Protein AF-A0A7K1GH84-F1 (afdb_monomer)

Secondary structure (DSSP, 8-state):
---EEEEEEETTEEEEEEEEEE-HHHHHHHHHHHHHHHTSTT--EEEEEEEEEEEE-HHHHHHHH-

Radius of gyration: 11.43 Å; Cα contacts (8 Å, |Δi|>4): 105; chains: 1; bounding box: 29×16×29 Å

Organism: NCBI:txid2608631

Structure (mmCIF, N/CA/C/O backbone):
data_AF-A0A7K1GH84-F1
#
_entry.id   AF-A0A7K1GH84-F1
#
loop_
_atom_site.group_PDB
_atom_site.id
_atom_site.type_symbol
_atom_site.label_atom_id
_atom_site.label_alt_id
_atom_site.label_comp_id
_atom_site.label_asym_id
_atom_site.label_entity_id
_atom_site.label_seq_id
_atom_site.pdbx_PDB_ins_code
_atom_site.Cartn_x
_atom_site.Cartn_y
_atom_site.Cartn_z
_atom_site.occupancy
_atom_site.B_iso_or_equiv
_atom_site.auth_seq_id
_atom_site.auth_comp_id
_atom_site.auth_asym_id
_atom_site.auth_atom_id
_atom_site.pdbx_PDB_model_num
ATOM 1 N N . MET A 1 1 ? 9.278 7.267 -12.741 1.00 57.41 1 MET A N 1
ATOM 2 C CA . MET A 1 1 ? 7.965 6.707 -13.120 1.00 57.41 1 MET A CA 1
ATOM 3 C C . MET A 1 1 ? 7.039 6.902 -11.930 1.00 57.41 1 MET A C 1
ATOM 5 O O . MET A 1 1 ? 7.559 6.996 -10.826 1.00 57.41 1 MET A O 1
ATOM 9 N N . SER A 1 2 ? 5.736 7.117 -12.119 1.00 83.69 2 SER A N 1
ATOM 10 C CA . SER A 1 2 ? 4.838 7.476 -11.008 1.00 83.69 2 SER A CA 1
ATOM 11 C C . SER A 1 2 ? 3.876 6.342 -10.671 1.00 83.69 2 SER A C 1
ATOM 13 O O . SER A 1 2 ? 3.221 5.788 -11.555 1.00 83.69 2 SER A O 1
ATOM 15 N N . LEU A 1 3 ? 3.774 6.024 -9.380 1.00 91.75 3 LEU A N 1
ATOM 16 C CA . LEU A 1 3 ? 2.741 5.152 -8.837 1.00 91.75 3 LEU A CA 1
ATOM 17 C C . LEU A 1 3 ? 1.500 5.994 -8.527 1.00 91.75 3 LEU A C 1
ATOM 19 O O . LEU A 1 3 ? 1.571 7.009 -7.836 1.00 91.75 3 LEU A O 1
ATOM 23 N N . ARG A 1 4 ? 0.344 5.575 -9.036 1.00 94.25 4 ARG A N 1
ATOM 24 C CA . ARG A 1 4 ? -0.957 6.107 -8.628 1.00 94.25 4 ARG A CA 1
ATOM 25 C C . ARG A 1 4 ? -1.597 5.143 -7.645 1.00 94.25 4 ARG A C 1
ATOM 27 O O . ARG A 1 4 ? -1.705 3.950 -7.917 1.00 94.25 4 ARG A O 1
ATOM 34 N N . ILE A 1 5 ? -2.031 5.692 -6.515 1.00 94.12 5 ILE A N 1
ATOM 35 C CA . ILE A 1 5 ? -2.623 4.938 -5.415 1.00 94.12 5 ILE A CA 1
ATOM 36 C C . ILE A 1 5 ? -4.021 5.494 -5.162 1.00 94.12 5 ILE A C 1
ATOM 38 O O . ILE A 1 5 ? -4.167 6.660 -4.796 1.00 94.12 5 ILE A O 1
ATOM 42 N N . ALA A 1 6 ? -5.041 4.663 -5.360 1.00 94.88 6 ALA A N 1
ATOM 43 C CA . ALA A 1 6 ? -6.412 4.974 -4.976 1.00 94.88 6 ALA A CA 1
ATOM 44 C C . ALA A 1 6 ? -6.811 4.109 -3.780 1.00 94.88 6 ALA A C 1
ATOM 46 O O . ALA A 1 6 ? -6.579 2.900 -3.780 1.00 94.88 6 ALA A O 1
ATOM 47 N N . MET A 1 7 ? -7.399 4.735 -2.763 1.00 93.56 7 MET A N 1
ATOM 48 C CA . MET A 1 7 ? -7.762 4.089 -1.505 1.00 93.56 7 MET A CA 1
ATOM 49 C C . MET A 1 7 ? -9.222 4.391 -1.188 1.00 93.56 7 MET A C 1
ATOM 51 O O . MET A 1 7 ? -9.651 5.543 -1.253 1.00 93.56 7 MET A O 1
ATOM 55 N N . GLU A 1 8 ? -9.985 3.359 -0.852 1.00 94.31 8 GLU A N 1
ATOM 56 C CA . GLU A 1 8 ? -11.357 3.490 -0.368 1.00 94.31 8 GLU A CA 1
ATOM 57 C C . GLU A 1 8 ? -11.585 2.537 0.807 1.00 94.31 8 GLU A C 1
ATOM 59 O O . GLU A 1 8 ? -11.161 1.382 0.776 1.00 94.31 8 GLU A O 1
ATOM 64 N N . THR A 1 9 ? -12.286 3.006 1.836 1.00 93.00 9 THR A N 1
ATOM 65 C CA . THR A 1 9 ? -12.699 2.156 2.957 1.00 93.00 9 THR A CA 1
ATOM 66 C C . THR A 1 9 ? -14.148 1.736 2.759 1.00 93.00 9 THR A C 1
ATOM 68 O O . THR A 1 9 ? -15.041 2.570 2.591 1.00 93.00 9 THR A O 1
ATOM 71 N N . ARG A 1 10 ? -14.395 0.427 2.785 1.00 92.69 10 ARG A N 1
ATOM 72 C CA . ARG A 1 10 ? -15.723 -0.183 2.712 1.00 92.69 10 ARG A CA 1
ATOM 73 C C . ARG A 1 10 ? -15.915 -1.027 3.966 1.00 92.69 10 ARG A C 1
ATOM 75 O O . ARG A 1 10 ? -15.354 -2.109 4.068 1.00 92.69 10 ARG A O 1
ATOM 82 N N . GLN A 1 11 ? -16.709 -0.524 4.914 1.00 91.69 11 GLN A N 1
ATOM 83 C CA . GLN A 1 11 ? -16.900 -1.152 6.229 1.00 91.69 11 GLN A CA 1
ATOM 84 C C . GLN A 1 11 ? -15.558 -1.331 6.962 1.00 91.69 11 GLN A C 1
ATOM 86 O O . GLN A 1 11 ? -14.926 -0.333 7.293 1.00 91.69 11 GLN A O 1
ATOM 91 N N . ASP A 1 12 ? -15.130 -2.569 7.201 1.00 93.81 12 ASP A N 1
ATOM 92 C CA . ASP A 1 12 ? -13.866 -2.935 7.841 1.00 93.81 12 ASP A CA 1
ATOM 93 C C . ASP A 1 12 ? -12.770 -3.340 6.837 1.00 93.81 12 ASP A C 1
ATOM 95 O O 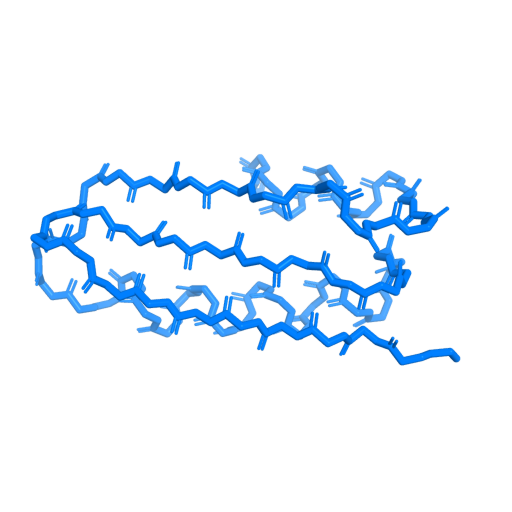. ASP A 1 12 ? -11.719 -3.859 7.227 1.00 93.81 12 ASP A O 1
ATOM 99 N N . VAL A 1 13 ? -12.995 -3.083 5.544 1.00 95.12 13 VAL A N 1
ATOM 100 C CA . VAL A 1 13 ? -12.079 -3.411 4.450 1.00 95.12 13 VAL A CA 1
ATOM 101 C C . VAL A 1 13 ? -11.476 -2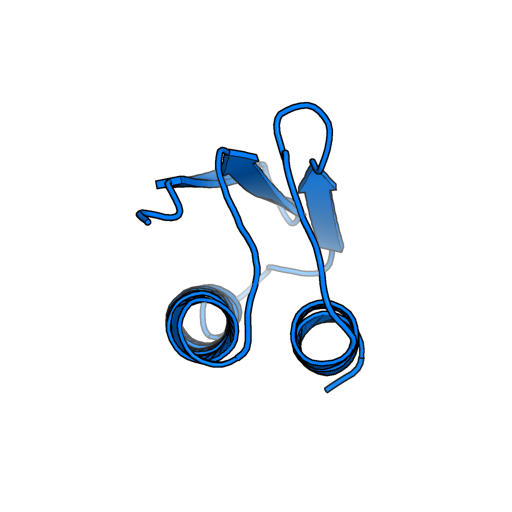.143 3.847 1.00 95.12 13 VAL A C 1
ATOM 103 O O . VAL A 1 13 ? -12.194 -1.280 3.338 1.00 95.12 13 VAL A O 1
ATOM 106 N N . LEU A 1 14 ? -10.147 -2.056 3.837 1.00 94.88 14 LEU A N 1
ATOM 107 C CA . LEU A 1 14 ? -9.397 -1.072 3.062 1.00 94.88 14 LEU A CA 1
ATOM 108 C C . LEU A 1 14 ? -9.107 -1.632 1.667 1.00 94.88 14 LEU A C 1
ATOM 110 O O . LEU A 1 14 ? -8.384 -2.61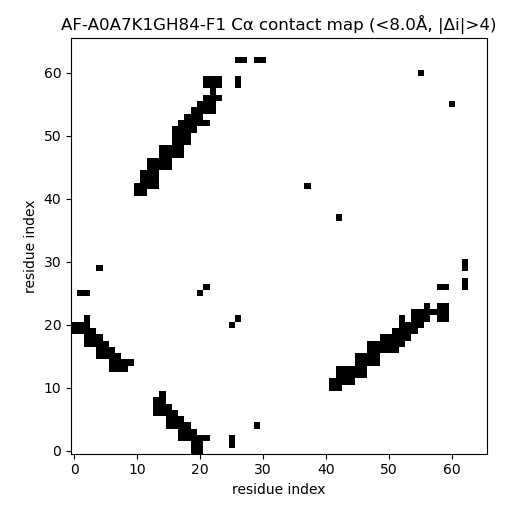6 1.523 1.00 94.88 14 LEU A O 1
ATOM 114 N N . VAL A 1 15 ? -9.650 -1.003 0.630 1.00 95.69 15 VAL A N 1
ATOM 115 C CA . VAL A 1 15 ? -9.380 -1.363 -0.764 1.00 95.69 15 VAL A CA 1
ATOM 116 C C . VAL A 1 15 ? -8.341 -0.402 -1.330 1.00 95.69 15 VAL A C 1
ATOM 118 O O . VAL A 1 15 ? -8.563 0.807 -1.380 1.00 95.69 15 VAL A O 1
ATOM 121 N N . ILE A 1 16 ? -7.215 -0.949 -1.780 1.00 95.38 16 ILE A N 1
ATOM 122 C CA . ILE A 1 16 ? -6.082 -0.216 -2.344 1.00 95.38 16 ILE A CA 1
ATOM 123 C C . ILE A 1 16 ? -5.932 -0.638 -3.801 1.00 95.38 16 ILE A C 1
ATOM 125 O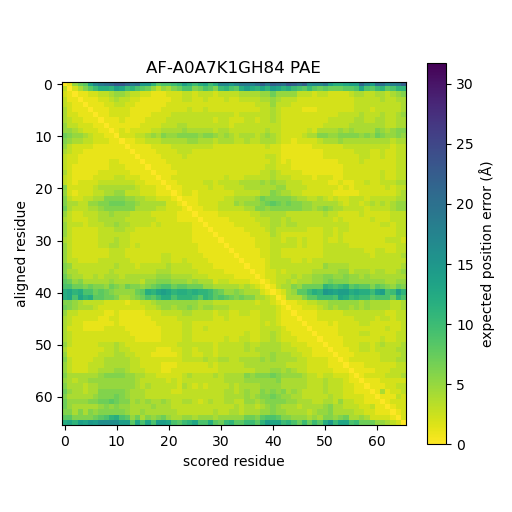 O . ILE A 1 16 ? -5.796 -1.824 -4.097 1.00 95.38 16 ILE A O 1
ATOM 129 N N . ARG A 1 17 ? -5.942 0.320 -4.725 1.00 96.38 17 ARG A N 1
ATOM 130 C CA . ARG A 1 17 ? -5.721 0.082 -6.156 1.00 96.38 17 ARG A CA 1
ATOM 131 C C . ARG A 1 17 ? -4.430 0.756 -6.580 1.00 96.38 17 ARG A C 1
ATOM 133 O O . ARG A 1 17 ? -4.279 1.964 -6.390 1.00 96.38 17 ARG A O 1
ATOM 140 N N . LEU A 1 18 ? -3.526 -0.038 -7.140 1.00 95.25 18 LEU A N 1
ATOM 141 C CA . LEU A 1 18 ? -2.231 0.420 -7.620 1.00 95.25 18 LEU A CA 1
ATOM 142 C C . LEU A 1 18 ? -2.227 0.465 -9.146 1.00 95.25 18 LEU A C 1
ATOM 144 O O . LEU A 1 18 ? -2.636 -0.494 -9.798 1.00 95.25 18 LEU A O 1
ATOM 148 N N . GLN A 1 19 ? -1.740 1.573 -9.699 1.00 96.38 19 GLN A N 1
ATOM 149 C CA . GLN A 1 19 ? -1.527 1.743 -11.132 1.00 96.38 19 GLN A CA 1
ATOM 150 C C . GLN A 1 19 ? -0.153 2.366 -11.384 1.00 96.38 19 GLN A C 1
ATOM 152 O O . GLN A 1 19 ? 0.151 3.424 -10.835 1.00 96.38 19 GLN A O 1
ATOM 157 N N . GLY A 1 20 ? 0.653 1.752 -12.251 1.00 94.75 20 GLY A N 1
ATOM 158 C CA . GLY A 1 20 ? 2.030 2.184 -12.522 1.00 94.75 20 GLY A CA 1
ATOM 159 C C . GLY A 1 20 ? 3.056 1.169 -12.025 1.00 94.75 20 GLY A C 1
ATOM 160 O O . GLY A 1 20 ? 2.866 -0.027 -12.221 1.00 94.75 20 GLY A O 1
ATOM 161 N N . GLU A 1 21 ? 4.138 1.631 -11.404 1.00 94.69 21 GLU A N 1
ATOM 162 C CA . GLU A 1 21 ? 5.257 0.780 -10.977 1.00 94.69 21 GLU A CA 1
ATOM 163 C C . GLU A 1 21 ? 5.432 0.828 -9.460 1.00 94.69 21 GLU A C 1
ATOM 165 O O . GLU A 1 21 ? 5.404 1.912 -8.880 1.00 94.69 21 GLU A O 1
ATOM 170 N N . LEU A 1 22 ? 5.601 -0.341 -8.837 1.00 93.12 22 LEU A N 1
ATOM 171 C CA . LEU A 1 22 ? 5.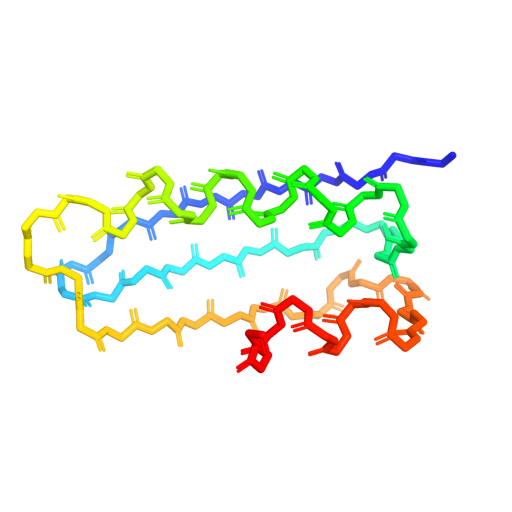910 -0.491 -7.418 1.00 93.12 22 LEU A CA 1
ATOM 172 C C . LEU A 1 22 ? 7.371 -0.940 -7.259 1.00 93.12 22 LEU A C 1
ATOM 174 O O . LEU A 1 22 ? 7.696 -2.121 -7.377 1.00 93.12 22 LEU A O 1
ATOM 178 N N . ASP A 1 23 ? 8.238 0.029 -7.011 1.00 91.31 23 ASP A N 1
ATOM 179 C CA . ASP A 1 23 ? 9.679 -0.103 -6.799 1.00 91.31 23 ASP A CA 1
ATOM 180 C C . ASP A 1 23 ? 10.076 0.325 -5.377 1.00 91.31 23 ASP A C 1
ATOM 182 O O . ASP A 1 23 ? 9.236 0.747 -4.582 1.00 91.31 23 ASP A O 1
ATOM 186 N N . HIS A 1 24 ? 11.368 0.264 -5.050 1.00 86.69 24 HIS A N 1
ATOM 187 C CA . HIS A 1 24 ? 11.892 0.714 -3.754 1.00 86.69 24 HIS A CA 1
ATOM 188 C C . HIS A 1 24 ? 11.419 2.115 -3.317 1.00 86.69 24 HIS A C 1
ATOM 190 O O . HIS A 1 24 ? 11.154 2.331 -2.136 1.00 86.69 24 HIS A O 1
ATOM 196 N N . HIS A 1 25 ? 11.304 3.073 -4.240 1.00 87.81 25 HIS A N 1
ATOM 197 C CA . HIS A 1 25 ? 10.936 4.446 -3.894 1.00 87.81 25 HIS A CA 1
ATOM 198 C C . HIS A 1 25 ? 9.432 4.583 -3.622 1.00 87.81 25 HIS A C 1
ATOM 200 O O . HIS A 1 25 ? 9.017 5.165 -2.621 1.00 87.81 25 HIS A O 1
ATOM 206 N N . THR A 1 26 ? 8.614 4.016 -4.503 1.00 90.88 26 THR A N 1
ATOM 207 C CA . THR A 1 26 ? 7.145 4.067 -4.438 1.00 90.88 26 THR A CA 1
ATOM 208 C C . THR A 1 26 ? 6.564 3.129 -3.372 1.00 90.88 26 THR A C 1
ATOM 210 O O . THR A 1 26 ? 5.477 3.379 -2.848 1.00 90.88 26 THR A O 1
ATOM 213 N N . ALA A 1 27 ? 7.311 2.092 -2.987 1.00 91.19 27 ALA A N 1
ATOM 214 C CA . ALA A 1 27 ? 7.026 1.214 -1.858 1.00 91.19 27 ALA A CA 1
ATOM 215 C C . ALA A 1 27 ? 6.917 1.982 -0.527 1.00 91.19 27 ALA A C 1
ATOM 217 O O . ALA A 1 27 ? 5.957 1.787 0.220 1.00 91.19 27 ALA A O 1
ATOM 218 N N . GLU A 1 28 ? 7.850 2.895 -0.249 1.00 89.69 28 GLU A N 1
ATOM 219 C CA . GLU A 1 28 ? 7.848 3.679 0.994 1.00 89.69 28 GLU A CA 1
ATOM 220 C C . GLU A 1 28 ? 6.658 4.655 1.058 1.00 89.69 28 GLU A C 1
ATOM 222 O O . GLU A 1 28 ? 6.043 4.851 2.113 1.00 89.69 28 GLU A O 1
ATOM 227 N N . GLU A 1 29 ? 6.278 5.226 -0.091 1.00 90.56 29 GLU A N 1
ATOM 228 C CA . GLU A 1 29 ? 5.082 6.066 -0.209 1.00 90.56 29 GLU A CA 1
ATOM 229 C C . GLU A 1 29 ? 3.808 5.261 0.087 1.00 90.56 29 GLU A C 1
ATOM 231 O O . GLU A 1 29 ? 2.952 5.706 0.859 1.00 90.56 29 GLU A O 1
ATOM 236 N N . LEU A 1 30 ? 3.685 4.065 -0.503 1.00 91.00 30 LEU A N 1
ATOM 237 C CA . LEU A 1 30 ? 2.556 3.171 -0.256 1.00 91.00 30 LEU A CA 1
ATOM 238 C C . LEU A 1 30 ? 2.471 2.791 1.224 1.00 91.00 30 LEU A C 1
ATOM 240 O O . LEU A 1 30 ? 1.399 2.919 1.815 1.00 91.00 30 LEU A O 1
ATOM 244 N N . ARG A 1 31 ? 3.594 2.382 1.824 1.00 91.31 31 ARG A N 1
ATOM 245 C CA . ARG A 1 31 ? 3.686 2.033 3.245 1.00 91.31 31 ARG A CA 1
ATOM 246 C C . ARG A 1 31 ? 3.176 3.163 4.129 1.00 91.31 31 ARG A C 1
ATOM 248 O O . ARG A 1 31 ? 2.275 2.945 4.931 1.00 91.31 31 ARG A O 1
ATOM 255 N N . SER A 1 32 ? 3.690 4.375 3.928 1.00 90.81 32 SER A N 1
ATOM 256 C CA . SER A 1 32 ? 3.321 5.539 4.739 1.00 90.81 32 SER A CA 1
ATOM 257 C C . SER A 1 32 ? 1.812 5.813 4.701 1.00 90.81 32 SER A C 1
ATOM 259 O O . SER A 1 32 ? 1.196 6.042 5.741 1.00 90.81 32 SER A O 1
ATOM 261 N N . LYS A 1 33 ? 1.195 5.731 3.514 1.00 90.44 33 LYS A N 1
ATOM 262 C CA . LYS A 1 33 ? -0.252 5.944 3.342 1.00 90.44 33 LYS A CA 1
ATOM 263 C C . LYS A 1 33 ? -1.094 4.831 3.966 1.00 90.44 33 LYS A C 1
ATOM 265 O O . LYS A 1 33 ? -2.135 5.104 4.560 1.00 90.44 33 LYS A O 1
ATOM 270 N N . VAL A 1 34 ? -0.665 3.577 3.824 1.00 89.62 34 VAL A N 1
ATOM 271 C CA . VAL A 1 34 ? -1.363 2.430 4.421 1.00 89.62 34 VAL A CA 1
ATOM 272 C C . VAL A 1 34 ? -1.267 2.477 5.943 1.00 89.62 34 VAL A C 1
ATOM 274 O O . VAL A 1 34 ? -2.292 2.341 6.605 1.00 89.62 34 VAL A O 1
ATOM 277 N N . ASP A 1 35 ? -0.086 2.754 6.498 1.00 89.44 35 ASP A N 1
ATOM 278 C CA . ASP A 1 35 ? 0.126 2.881 7.943 1.00 89.44 35 ASP A CA 1
ATOM 279 C C . ASP A 1 35 ? -0.721 4.007 8.552 1.00 89.44 35 ASP A C 1
ATOM 281 O O . ASP A 1 35 ? -1.235 3.865 9.662 1.00 89.44 35 ASP A O 1
ATOM 285 N N . GLU A 1 36 ? -0.908 5.121 7.838 1.00 89.38 36 GLU A N 1
ATOM 286 C CA . GLU A 1 36 ? -1.803 6.198 8.269 1.00 89.38 36 GLU A CA 1
ATOM 287 C C . GLU A 1 36 ? -3.266 5.733 8.321 1.00 89.38 36 GLU A C 1
ATOM 289 O O . GLU A 1 36 ? -3.952 5.950 9.321 1.00 89.38 36 GLU A O 1
ATOM 294 N N . LEU A 1 37 ? -3.738 5.031 7.287 1.00 86.31 37 LEU A N 1
ATOM 295 C CA . LEU A 1 37 ? -5.117 4.541 7.229 1.00 86.31 37 LEU A CA 1
ATOM 296 C C . LEU A 1 37 ? -5.395 3.414 8.222 1.00 86.31 37 LEU A C 1
ATOM 298 O O . LEU A 1 37 ? -6.484 3.377 8.794 1.00 86.31 37 LEU A O 1
ATOM 302 N N . LEU A 1 38 ? -4.426 2.536 8.477 1.00 85.19 38 LEU A N 1
ATOM 303 C CA . LEU A 1 38 ? -4.545 1.455 9.458 1.00 85.19 38 LEU A CA 1
ATOM 304 C C . LEU A 1 38 ? -4.609 1.952 10.907 1.00 85.19 38 LEU A C 1
ATOM 306 O O . LEU A 1 38 ? -5.073 1.220 11.779 1.00 85.19 38 LEU A O 1
ATOM 310 N N . ARG A 1 39 ? -4.221 3.205 11.182 1.00 86.44 39 ARG A N 1
ATOM 311 C CA . ARG A 1 39 ? -4.495 3.847 12.481 1.00 86.44 39 ARG A CA 1
ATOM 312 C C . ARG A 1 39 ? -5.978 4.151 12.678 1.00 86.44 39 ARG A C 1
ATOM 314 O O . ARG A 1 39 ? -6.395 4.398 13.810 1.00 86.44 39 ARG A O 1
ATOM 321 N N . THR A 1 40 ? -6.774 4.145 11.607 1.00 80.94 40 THR A N 1
ATOM 322 C CA . THR A 1 40 ? -8.220 4.337 11.700 1.00 80.94 40 THR A CA 1
ATOM 323 C C . THR A 1 40 ? -8.835 3.128 12.405 1.00 80.94 40 THR A C 1
ATOM 325 O O . THR A 1 40 ? -8.671 1.997 11.935 1.00 80.94 40 THR A O 1
ATOM 328 N N . PRO A 1 41 ? -9.557 3.327 13.522 1.00 73.38 41 PRO A N 1
ATOM 329 C CA . PRO A 1 41 ? -10.214 2.221 14.199 1.00 73.38 41 PRO A CA 1
ATOM 330 C C . PRO A 1 41 ? -11.204 1.536 13.246 1.00 73.38 41 PRO A C 1
ATOM 332 O O . PRO A 1 41 ? -11.934 2.206 12.518 1.00 73.38 41 PRO A O 1
ATOM 335 N N . ASN A 1 42 ? -11.231 0.200 13.292 1.00 86.69 42 ASN A N 1
ATOM 336 C CA . ASN A 1 42 ? -12.123 -0.711 12.556 1.00 86.69 42 ASN A CA 1
ATOM 337 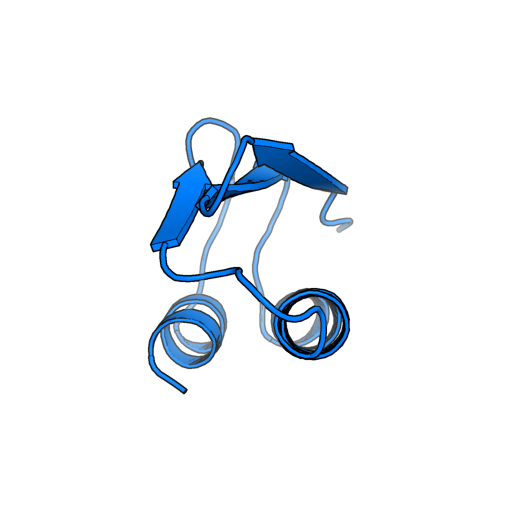C C . ASN A 1 42 ? -11.669 -1.213 11.176 1.00 86.69 42 ASN A C 1
ATOM 339 O O . ASN A 1 42 ? -12.440 -1.944 10.560 1.00 86.69 42 ASN A O 1
ATOM 343 N N . ILE A 1 43 ? -10.451 -0.941 10.701 1.00 91.50 43 ILE A N 1
ATOM 344 C CA . ILE A 1 43 ? -9.936 -1.654 9.515 1.00 91.50 43 ILE A CA 1
ATOM 345 C C . ILE A 1 43 ? -9.370 -3.016 9.937 1.00 91.50 43 ILE A C 1
ATOM 347 O O . ILE A 1 43 ? -8.441 -3.095 10.736 1.00 91.50 43 ILE A O 1
ATOM 351 N N . ARG A 1 44 ? -9.953 -4.101 9.417 1.00 91.56 44 ARG A N 1
ATOM 352 C CA . ARG A 1 44 ? -9.571 -5.498 9.705 1.00 91.56 44 ARG A CA 1
ATOM 353 C C . ARG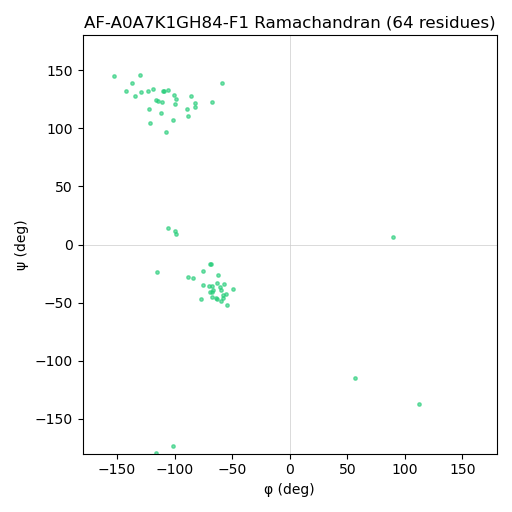 A 1 44 ? -9.029 -6.229 8.485 1.00 91.56 44 ARG A C 1
ATOM 355 O O . ARG A 1 44 ? -8.312 -7.218 8.630 1.00 91.56 44 ARG A O 1
ATOM 362 N N . HIS A 1 45 ? -9.397 -5.766 7.297 1.00 93.06 45 HIS A N 1
ATOM 363 C CA . HIS A 1 45 ? -9.103 -6.431 6.040 1.00 93.06 45 HIS A CA 1
ATOM 364 C C . HIS A 1 45 ? -8.481 -5.453 5.050 1.00 93.06 45 HIS A C 1
ATOM 366 O O . HIS A 1 45 ? -8.838 -4.277 5.014 1.00 93.06 45 HIS A O 1
ATOM 372 N N . ILE A 1 46 ? -7.574 -5.957 4.216 1.00 93.19 46 ILE A N 1
ATOM 373 C CA . ILE A 1 46 ? -6.989 -5.211 3.104 1.00 93.19 46 ILE A CA 1
ATOM 374 C C . ILE A 1 46 ? -7.251 -5.989 1.820 1.00 93.19 46 ILE A C 1
ATOM 376 O O . ILE A 1 46 ? -6.998 -7.191 1.747 1.00 93.19 46 ILE A O 1
ATOM 380 N N . VAL A 1 47 ? -7.728 -5.287 0.798 1.00 95.31 47 VAL A N 1
ATOM 381 C CA . VAL A 1 47 ? -7.773 -5.773 -0.580 1.00 95.31 47 VAL A CA 1
ATOM 382 C C . VAL A 1 47 ? -6.790 -4.945 -1.387 1.00 95.31 47 VAL A C 1
ATOM 384 O O . VAL A 1 47 ? -7.007 -3.754 -1.597 1.00 95.31 47 VAL A O 1
ATOM 387 N N . LEU A 1 48 ? -5.721 -5.581 -1.858 1.00 94.56 48 LEU A N 1
ATOM 388 C CA . LEU A 1 48 ? -4.723 -4.952 -2.713 1.00 94.56 48 LEU A CA 1
ATOM 389 C C . LEU A 1 48 ? -4.958 -5.363 -4.171 1.00 94.56 48 LEU A C 1
ATOM 391 O O . LEU A 1 48 ? -4.708 -6.499 -4.567 1.00 94.56 48 LEU A O 1
ATOM 395 N N . SER A 1 49 ? -5.467 -4.436 -4.974 1.00 95.31 49 SER A N 1
ATOM 396 C CA . SER A 1 49 ? -5.700 -4.625 -6.403 1.00 95.31 49 SER A CA 1
ATOM 397 C C . SER A 1 49 ? -4.454 -4.247 -7.194 1.00 95.31 49 SER A C 1
ATOM 399 O O . SER A 1 49 ? -4.127 -3.066 -7.326 1.00 95.31 49 SER A O 1
ATOM 401 N N . LEU A 1 50 ? -3.814 -5.262 -7.772 1.00 94.62 50 LEU A N 1
ATOM 402 C CA . LEU A 1 50 ? -2.629 -5.145 -8.628 1.00 94.62 50 LEU A CA 1
ATOM 403 C C . LEU A 1 50 ? -2.965 -5.199 -10.130 1.00 94.62 50 LEU A C 1
ATOM 405 O O . LEU A 1 50 ? -2.065 -5.309 -10.952 1.00 94.62 50 LEU A O 1
ATOM 409 N N . ALA A 1 51 ? -4.252 -5.158 -10.490 1.00 96.31 51 ALA A N 1
ATOM 410 C CA . ALA A 1 51 ? -4.725 -5.367 -11.861 1.00 96.31 51 ALA A CA 1
ATOM 411 C C . ALA A 1 51 ? -4.114 -4.396 -12.892 1.00 96.31 51 ALA A C 1
ATOM 413 O O . ALA A 1 51 ? -3.867 -4.799 -14.023 1.00 96.31 51 ALA A O 1
ATOM 414 N N . ASP A 1 52 ? -3.848 -3.149 -12.488 1.00 96.12 52 ASP A N 1
ATOM 415 C CA . ASP A 1 52 ? -3.263 -2.100 -13.335 1.00 96.12 52 ASP A CA 1
ATOM 416 C C . ASP A 1 52 ? -1.785 -1.817 -13.000 1.00 96.12 52 ASP A C 1
ATOM 418 O O . ASP A 1 52 ? -1.225 -0.790 -13.404 1.00 96.12 52 ASP A O 1
ATOM 422 N N . LEU A 1 53 ? -1.144 -2.702 -12.231 1.00 95.56 53 LEU A N 1
ATOM 423 C CA . LEU A 1 53 ? 0.265 -2.573 -11.891 1.00 95.56 53 LEU A CA 1
ATOM 424 C C . LEU A 1 53 ? 1.126 -3.113 -13.041 1.00 95.56 53 LEU A C 1
ATOM 426 O O . LEU A 1 53 ? 1.020 -4.274 -13.428 1.00 95.56 53 LEU A O 1
ATOM 430 N N . ALA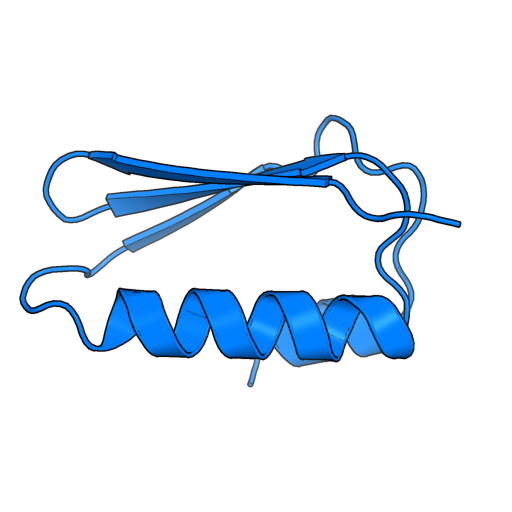 A 1 54 ? 1.990 -2.261 -13.582 1.00 94.69 54 ALA A N 1
ATOM 431 C CA . ALA A 1 54 ? 2.872 -2.579 -14.697 1.00 94.69 54 ALA A CA 1
ATOM 432 C C . ALA A 1 54 ? 4.168 -3.274 -14.250 1.00 94.69 54 ALA A C 1
ATOM 434 O O . ALA A 1 54 ? 4.745 -4.047 -15.013 1.00 94.69 54 ALA A O 1
ATOM 435 N N . PHE A 1 55 ? 4.629 -3.007 -13.026 1.00 93.88 55 PHE A N 1
ATOM 436 C CA . PHE A 1 55 ? 5.875 -3.555 -12.494 1.00 93.88 55 PHE A CA 1
ATOM 437 C C . PHE A 1 55 ? 5.842 -3.660 -10.966 1.00 93.88 55 PHE A C 1
ATOM 439 O O . PHE A 1 55 ? 5.280 -2.792 -10.296 1.00 93.88 55 PHE A O 1
ATOM 446 N N . MET A 1 56 ? 6.478 -4.703 -10.427 1.00 93.25 56 MET A N 1
ATOM 447 C CA . MET A 1 56 ? 6.744 -4.881 -9.000 1.00 93.25 56 MET A CA 1
ATOM 448 C C . MET A 1 56 ? 8.131 -5.510 -8.806 1.00 93.25 56 MET A C 1
ATOM 450 O O . MET A 1 56 ? 8.431 -6.519 -9.447 1.00 93.25 56 MET A O 1
ATOM 454 N N . ASP A 1 57 ? 8.949 -4.958 -7.907 1.00 92.12 57 ASP A N 1
ATOM 455 C CA . ASP A 1 57 ? 10.195 -5.582 -7.438 1.00 92.12 57 ASP A CA 1
ATOM 456 C C . ASP A 1 57 ? 10.033 -6.250 -6.052 1.00 92.12 57 ASP A C 1
ATOM 458 O O . ASP A 1 57 ? 8.940 -6.337 -5.486 1.00 92.12 57 ASP A O 1
ATOM 462 N N . SER A 1 58 ? 11.133 -6.734 -5.470 1.00 92.25 58 SER A N 1
ATOM 463 C CA . SER A 1 58 ? 11.122 -7.323 -4.124 1.00 92.25 58 SER A CA 1
ATOM 464 C C . SER A 1 58 ? 10.715 -6.339 -3.020 1.00 92.25 58 SER A C 1
ATOM 466 O O . SER A 1 58 ? 10.197 -6.768 -1.990 1.00 92.25 58 SER A O 1
ATOM 468 N N . SER A 1 59 ? 10.933 -5.037 -3.214 1.00 88.38 59 SER A N 1
ATOM 469 C CA . SER A 1 59 ? 10.553 -3.995 -2.254 1.00 88.38 59 SER A CA 1
ATOM 470 C C . SER A 1 59 ? 9.033 -3.908 -2.132 1.00 88.38 59 SER A C 1
ATOM 472 O O . SER A 1 59 ? 8.511 -3.794 -1.024 1.00 88.38 59 SER A O 1
ATOM 474 N N . GLY A 1 60 ? 8.317 -4.053 -3.253 1.00 86.75 60 GLY A N 1
ATOM 475 C CA . GLY A 1 60 ? 6.856 -4.109 -3.270 1.00 86.75 60 GLY A CA 1
ATOM 476 C C . GLY A 1 60 ? 6.282 -5.267 -2.448 1.00 86.75 60 GLY A C 1
ATOM 477 O O . GLY A 1 60 ? 5.307 -5.086 -1.721 1.00 86.75 60 GLY A O 1
ATOM 478 N N . ILE A 1 61 ? 6.924 -6.439 -2.491 1.00 87.62 61 ILE A N 1
ATOM 479 C CA . ILE A 1 61 ? 6.550 -7.590 -1.650 1.00 87.62 61 ILE A CA 1
ATOM 480 C C . ILE A 1 61 ? 6.848 -7.300 -0.174 1.00 87.62 61 ILE A C 1
ATOM 482 O O . ILE A 1 61 ? 6.030 -7.621 0.688 1.00 87.62 61 ILE A O 1
ATOM 486 N N . GLY A 1 62 ? 7.984 -6.660 0.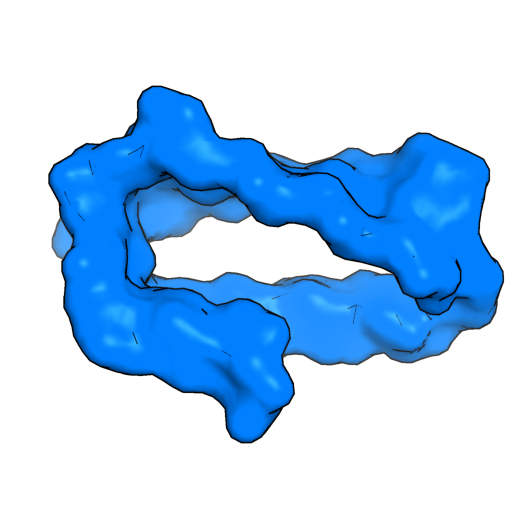118 1.00 86.00 62 GLY A N 1
ATOM 487 C CA . GLY A 1 62 ? 8.356 -6.255 1.476 1.00 86.00 62 GLY A CA 1
ATOM 488 C C . GLY A 1 62 ? 7.293 -5.382 2.146 1.00 86.00 62 GLY A C 1
ATOM 489 O O . GLY A 1 62 ? 6.925 -5.642 3.284 1.00 86.00 62 GLY A O 1
ATOM 490 N N . VAL A 1 63 ? 6.710 -4.424 1.418 1.00 87.44 63 VAL A N 1
ATOM 491 C CA . VAL A 1 63 ? 5.624 -3.568 1.939 1.00 87.44 63 VAL A CA 1
ATOM 492 C C . VAL A 1 63 ? 4.367 -4.357 2.304 1.00 87.44 63 VAL A C 1
ATOM 494 O O . VAL A 1 63 ? 3.662 -3.987 3.238 1.00 87.44 63 VAL A O 1
ATOM 497 N N . ILE A 1 64 ? 4.067 -5.438 1.581 1.00 85.06 64 ILE A N 1
ATOM 498 C CA . ILE A 1 64 ? 2.881 -6.266 1.840 1.00 85.06 64 ILE A CA 1
ATOM 499 C C . ILE A 1 64 ? 3.083 -7.141 3.084 1.00 85.06 64 ILE A C 1
ATOM 501 O O . ILE A 1 64 ? 2.124 -7.406 3.807 1.00 85.06 64 ILE A O 1
ATOM 505 N N . LEU A 1 65 ? 4.310 -7.614 3.314 1.00 81.38 65 LEU A N 1
ATOM 506 C CA . LEU A 1 65 ? 4.627 -8.537 4.406 1.00 81.38 65 LEU A CA 1
ATOM 507 C C . LEU A 1 65 ? 4.982 -7.832 5.724 1.00 81.38 65 LEU A C 1
ATOM 509 O O . LEU A 1 65 ? 4.714 -8.408 6.780 1.00 81.38 65 LEU A O 1
ATOM 513 N N . GLY A 1 66 ? 5.514 -6.605 5.661 1.00 65.81 66 GLY A N 1
ATOM 514 C CA . GLY A 1 66 ? 5.984 -5.840 6.823 1.00 65.81 66 GLY A CA 1
ATOM 515 C C . GLY A 1 66 ? 7.488 -5.931 7.035 1.00 65.81 66 GLY A C 1
ATOM 516 O O . GLY A 1 66 ? 8.001 -7.063 7.178 1.00 65.81 66 GLY A O 1
#

Sequence (66 aa):
MSLRIAMETRQDVLVIRLQGELDHHTAEELRSKVDELLRTPNIRHIVLSLADLAFMDSSGIGVILG

InterPro domains:
  IPR002645 STAS domain [PF01740] (5-65)
  IPR002645 STAS domain [PS50801] (3-66)
  IPR003658 Anti-sigma factor antagonist [TIGR00377] (1-66)
  IPR036513 STAS domain superfamily [G3DSA:3.30.750.24] (2-66)
  IPR036513 STAS domain superfamily [SSF52091] (4-65)

pLDDT: mean 90.27, std 6.69, range [57.41, 96.38]

Nearest PDB structures (foldseek):
  1th8-assembly1_B  TM=9.834E-01  e=5.746E-09  Geobacillus stearothermophilus
  1til-assembly1_B  TM=9.649E-01  e=2.188E-08  Geobacillus stearothermophilus
  1vc1-assembly1_B  TM=8.523E-01  e=3.720E-06  Thermotoga maritima
  1h4z-assembly1_A  TM=7.924E-01  e=3.991E-06  Lysinibacillus sphaericus
  1sbo-assembly1_A  TM=8.526E-01  e=1.147E-05  Thermotoga maritima

Foldseek 3Di:
DDWDWDWDDDQQEIEIEIAEEADQVVLVVVLVVVVVVVVPPRNDYYHYHCPRYPYYDVSNVVSVVD

Solvent-accessible surface area (backbone atoms only — not comparable to full-atom values): 3779 Å² total; per-residue (Å²): 138,66,61,45,79,49,76,50,77,55,90,37,31,38,39,38,39,39,35,34,46,32,35,70,72,47,22,54,56,53,45,56,55,49,58,58,56,64,68,42,89,66,63,80,42,77,44,79,42,58,87,56,44,77,43,71,46,74,45,34,53,44,58,75,73,108

Mean predicted aligned error: 3.41 Å